Protein AF-A0A839U2P3-F1 (afdb_monomer_lite)

Secondary structure (DSSP, 8-state):
--HHHHHHHHHHHHHHHTPPPPSSPPEEEE-TT-SSSEEEEEETTEEEEEEES---TT-HHHHHHHHHHHHHHHHHHT---TTTHHHHHHHTGGGGGT-SSHHHHHHHHHHHHHH--HHHHTS---

Foldseek 3Di:
DDVVLLQVLLVLLCVLLVFDRDPDRFAEEADLPDPFQWDWDDDPVDTIYIYGNDDDPPDLLNSLLSSLNSNLVRDVVRDDDPPRLVPLCVVQVVCVVQDPDSSNSSSLSSSCVSPVDPVSSNDDRD

Structure (mmCIF, N/CA/C/O backbone):
data_AF-A0A839U2P3-F1
#
_entry.id   AF-A0A839U2P3-F1
#
loop_
_atom_site.group_PDB
_atom_site.id
_atom_site.type_symbol
_atom_site.label_atom_id
_atom_site.label_alt_id
_atom_site.label_comp_id
_atom_site.label_asym_id
_atom_site.label_entity_id
_atom_site.label_seq_id
_atom_site.pdbx_PDB_ins_code
_atom_site.Cartn_x
_atom_site.Cartn_y
_atom_site.Cartn_z
_atom_site.occupancy
_atom_site.B_iso_or_equiv
_atom_site.auth_seq_id
_atom_site.auth_comp_id
_atom_site.auth_asym_id
_atom_site.auth_atom_id
_atom_site.pdbx_PDB_model_num
ATOM 1 N N . MET A 1 1 ? -11.262 7.889 -5.303 1.00 76.44 1 MET A N 1
ATOM 2 C CA . MET A 1 1 ? -10.324 7.741 -4.172 1.00 76.44 1 MET A CA 1
ATOM 3 C C . MET A 1 1 ? -9.719 9.094 -3.841 1.00 76.44 1 MET A C 1
ATOM 5 O O . MET A 1 1 ? -9.498 9.868 -4.765 1.00 76.44 1 MET A O 1
ATOM 9 N N . ASN A 1 2 ? -9.490 9.389 -2.560 1.00 83.19 2 ASN A N 1
ATOM 10 C CA . ASN A 1 2 ? -8.794 10.599 -2.132 1.00 83.19 2 ASN A CA 1
ATOM 11 C C . ASN A 1 2 ? -7.274 10.432 -2.346 1.00 83.19 2 ASN A C 1
ATOM 13 O O . ASN A 1 2 ? -6.657 9.574 -1.717 1.00 83.19 2 ASN A O 1
ATOM 17 N N . LEU A 1 3 ? -6.689 11.230 -3.246 1.00 85.69 3 LEU A N 1
ATOM 18 C CA . LEU A 1 3 ? -5.250 11.199 -3.550 1.00 85.69 3 LEU A CA 1
ATOM 19 C C . LEU A 1 3 ? -4.384 11.654 -2.368 1.00 85.69 3 LEU A C 1
ATOM 21 O O . LEU A 1 3 ? -3.265 11.172 -2.220 1.00 85.69 3 LEU A O 1
ATOM 25 N N . GLU A 1 4 ? -4.900 12.541 -1.516 1.00 92.38 4 GLU A N 1
ATOM 26 C CA . GLU A 1 4 ? -4.202 13.010 -0.316 1.00 92.38 4 GLU A CA 1
ATOM 27 C C . GLU A 1 4 ? -4.006 11.862 0.677 1.00 92.38 4 GLU A C 1
ATOM 29 O O . GLU A 1 4 ? -2.882 11.595 1.093 1.00 92.38 4 GLU A O 1
ATOM 34 N N . LEU A 1 5 ? -5.062 11.085 0.943 1.00 92.50 5 LEU A N 1
ATOM 35 C CA . LEU A 1 5 ? -4.969 9.898 1.796 1.00 92.50 5 LEU A CA 1
ATOM 36 C C . LEU A 1 5 ? -3.991 8.864 1.220 1.00 92.50 5 LEU A C 1
ATOM 38 O O . LEU A 1 5 ? -3.169 8.319 1.948 1.00 92.50 5 LEU A O 1
ATOM 42 N N . ALA A 1 6 ? -4.035 8.602 -0.089 1.00 93.19 6 ALA A N 1
ATOM 43 C CA . ALA A 1 6 ? -3.084 7.682 -0.712 1.00 93.19 6 ALA A CA 1
ATOM 44 C C . ALA A 1 6 ? -1.628 8.157 -0.538 1.00 93.19 6 ALA A C 1
ATOM 46 O O . ALA A 1 6 ? -0.737 7.347 -0.278 1.00 93.19 6 ALA A O 1
ATOM 47 N N . ARG A 1 7 ? -1.385 9.474 -0.607 1.00 95.31 7 ARG A N 1
ATOM 48 C CA . ARG A 1 7 ? -0.070 10.068 -0.341 1.00 95.31 7 ARG A CA 1
ATOM 49 C C . ARG A 1 7 ? 0.357 9.889 1.115 1.00 95.31 7 ARG A C 1
ATOM 51 O O . ARG A 1 7 ? 1.498 9.497 1.353 1.00 95.31 7 ARG A O 1
ATOM 58 N N . GLU A 1 8 ? -0.533 10.136 2.072 1.00 95.50 8 GLU A N 1
ATOM 59 C CA . GLU A 1 8 ? -0.272 9.931 3.503 1.00 95.50 8 GLU A CA 1
ATOM 60 C C . GLU A 1 8 ? 0.075 8.472 3.814 1.00 95.50 8 GLU A C 1
ATOM 62 O O . GLU A 1 8 ? 1.059 8.195 4.502 1.00 95.50 8 GLU A O 1
ATOM 67 N N . LEU A 1 9 ? -0.685 7.532 3.248 1.00 94.69 9 LEU A N 1
ATOM 68 C CA . LEU A 1 9 ? -0.449 6.098 3.400 1.00 94.69 9 LEU A CA 1
ATOM 69 C C . LEU A 1 9 ? 0.872 5.658 2.745 1.00 94.69 9 LEU A C 1
ATOM 71 O O . LEU A 1 9 ? 1.567 4.799 3.286 1.00 94.69 9 LEU A O 1
ATOM 75 N N . MET A 1 10 ? 1.282 6.286 1.639 1.00 94.94 10 MET A N 1
ATOM 76 C CA . MET A 1 10 ? 2.584 6.026 1.013 1.00 94.94 10 MET A CA 1
ATOM 77 C C . MET A 1 10 ? 3.748 6.537 1.874 1.00 94.94 10 MET A C 1
ATOM 79 O O . MET A 1 10 ? 4.760 5.851 2.025 1.00 94.94 10 MET A O 1
ATOM 83 N N . VAL A 1 11 ? 3.599 7.720 2.482 1.00 94.44 11 VAL A N 1
ATOM 84 C CA . VAL A 1 11 ? 4.569 8.266 3.449 1.00 94.44 11 VAL A CA 1
ATOM 85 C C . VAL A 1 11 ? 4.662 7.366 4.676 1.00 94.44 11 VAL A C 1
ATOM 87 O O . VAL A 1 11 ? 5.759 7.068 5.150 1.00 94.44 11 VAL A O 1
ATOM 90 N N . TYR A 1 12 ? 3.522 6.892 5.172 1.00 92.50 12 TYR A N 1
ATOM 91 C CA . TYR A 1 12 ? 3.471 5.918 6.251 1.00 92.50 12 TYR A CA 1
ATOM 92 C C . TYR A 1 12 ? 4.245 4.640 5.897 1.00 92.50 12 TYR A C 1
ATOM 94 O O . TYR A 1 12 ? 5.135 4.245 6.653 1.00 92.50 12 TYR A O 1
ATOM 102 N N . ALA A 1 13 ? 3.969 4.039 4.735 1.00 90.12 13 ALA A N 1
ATOM 103 C CA . ALA A 1 13 ? 4.650 2.831 4.276 1.00 90.12 13 ALA A CA 1
ATOM 104 C C . ALA A 1 13 ? 6.171 3.040 4.187 1.00 90.12 13 ALA A C 1
ATOM 106 O O . ALA A 1 13 ? 6.931 2.253 4.749 1.00 90.12 13 ALA A O 1
ATOM 107 N N . ALA A 1 14 ? 6.628 4.144 3.589 1.00 89.31 14 ALA A N 1
ATOM 108 C CA . ALA A 1 14 ? 8.053 4.470 3.508 1.00 89.31 14 ALA A CA 1
ATOM 109 C C . ALA A 1 14 ? 8.717 4.629 4.883 1.00 89.31 14 ALA A C 1
ATOM 111 O O . ALA A 1 14 ? 9.784 4.066 5.129 1.00 89.31 14 ALA A O 1
ATOM 112 N N . ASN A 1 15 ? 8.048 5.297 5.825 1.00 87.44 15 ASN A N 1
ATOM 113 C CA . ASN A 1 15 ? 8.544 5.466 7.191 1.00 87.44 15 ASN A CA 1
ATOM 114 C C . ASN A 1 15 ? 8.645 4.148 7.968 1.00 87.44 15 ASN A C 1
ATOM 116 O O . ASN A 1 15 ? 9.571 3.974 8.775 1.00 87.44 15 ASN A O 1
ATOM 120 N N . VAL A 1 16 ? 7.689 3.237 7.762 1.00 83.69 16 VAL A N 1
ATOM 121 C CA . VAL A 1 16 ? 7.747 1.883 8.325 1.00 83.69 16 VAL A CA 1
ATOM 122 C C . VAL A 1 16 ? 8.930 1.135 7.726 1.00 83.69 16 VAL A C 1
ATOM 124 O O . VAL A 1 16 ? 9.720 0.571 8.482 1.00 83.69 16 VAL A O 1
ATOM 127 N N . LEU A 1 17 ? 9.084 1.206 6.403 1.00 79.44 17 LEU A N 1
ATOM 128 C CA . LEU A 1 17 ? 10.122 0.510 5.651 1.00 79.44 17 LEU A CA 1
ATOM 129 C C . LEU A 1 17 ? 11.532 1.102 5.779 1.00 79.44 17 LEU A C 1
ATOM 131 O O . LEU A 1 17 ? 12.493 0.442 5.399 1.00 79.44 17 LEU A O 1
ATOM 135 N N . LYS A 1 18 ? 11.657 2.304 6.356 1.00 83.06 18 LYS A N 1
ATOM 136 C CA . LYS A 1 18 ? 12.910 3.078 6.433 1.00 83.06 18 LYS A CA 1
ATOM 137 C C . LYS A 1 18 ? 13.478 3.443 5.062 1.00 83.06 18 LYS A C 1
ATOM 139 O O . LYS A 1 18 ? 14.680 3.599 4.915 1.00 83.06 18 LYS A O 1
ATOM 144 N N . TYR A 1 19 ? 12.594 3.654 4.095 1.00 83.94 19 TYR A N 1
ATOM 145 C CA . TYR A 1 19 ? 12.946 4.153 2.774 1.00 83.94 19 TYR A CA 1
ATOM 146 C C . TYR A 1 19 ? 12.598 5.631 2.614 1.00 83.94 19 TYR A C 1
ATOM 148 O O . TYR A 1 19 ? 11.774 6.180 3.351 1.00 83.94 19 TYR A O 1
ATOM 156 N N . GLU A 1 20 ? 13.215 6.269 1.622 1.00 88.19 20 GLU A N 1
ATOM 157 C CA . GLU A 1 20 ? 12.742 7.558 1.133 1.00 88.19 20 GLU A CA 1
ATOM 158 C C . GLU A 1 20 ? 11.373 7.368 0.472 1.00 88.19 20 GLU A C 1
ATOM 160 O O . GLU A 1 20 ? 11.115 6.372 -0.205 1.00 88.19 20 GLU A O 1
ATOM 165 N N . CYS A 1 21 ? 10.453 8.297 0.721 1.00 90.62 21 CYS A N 1
ATOM 166 C CA . CYS A 1 21 ? 9.126 8.191 0.142 1.00 90.62 21 CYS A CA 1
ATOM 167 C C . CYS A 1 21 ? 9.162 8.662 -1.319 1.00 90.62 21 CYS A C 1
ATOM 169 O O . CYS A 1 21 ? 9.600 9.792 -1.546 1.00 90.62 21 CYS A O 1
ATOM 171 N N . PRO A 1 22 ? 8.645 7.877 -2.285 1.00 91.31 22 PRO A N 1
ATOM 172 C CA . PRO A 1 22 ? 8.543 8.306 -3.675 1.00 91.31 22 PRO A CA 1
ATOM 173 C C . PRO A 1 22 ? 7.814 9.645 -3.815 1.00 91.31 22 PRO A C 1
ATOM 175 O O . PRO A 1 22 ? 6.965 10.001 -2.986 1.00 91.31 22 PRO A O 1
ATOM 178 N N . GLU A 1 23 ? 8.132 10.395 -4.869 1.00 90.50 23 GLU A N 1
ATOM 179 C CA . GLU A 1 23 ? 7.457 11.664 -5.164 1.00 90.50 23 GLU A CA 1
ATOM 180 C C . GLU A 1 23 ? 6.009 11.421 -5.599 1.00 90.50 23 GLU A C 1
ATOM 182 O O . GLU A 1 23 ? 5.086 12.035 -5.050 1.00 90.50 23 GLU A O 1
ATOM 187 N N . ASP A 1 24 ? 5.823 10.458 -6.505 1.00 91.69 24 ASP A N 1
ATOM 188 C CA . ASP A 1 24 ? 4.551 10.166 -7.151 1.00 91.69 24 ASP A CA 1
ATOM 189 C C . ASP A 1 24 ? 3.844 8.952 -6.541 1.00 91.69 24 ASP A C 1
ATOM 191 O O . ASP A 1 24 ? 4.437 7.898 -6.285 1.00 91.69 24 ASP A O 1
ATOM 195 N N . VAL A 1 25 ? 2.534 9.101 -6.345 1.00 92.31 25 VAL A N 1
ATOM 196 C CA . VAL A 1 25 ? 1.639 7.991 -6.006 1.00 92.31 25 VAL A CA 1
ATOM 197 C C . VAL A 1 25 ? 1.263 7.270 -7.307 1.00 92.31 25 VAL A C 1
ATOM 199 O O . VAL A 1 25 ? 0.883 7.947 -8.268 1.00 92.31 25 VAL A O 1
ATOM 202 N N . PRO A 1 26 ? 1.320 5.925 -7.361 1.00 93.38 26 PRO A N 1
ATOM 203 C CA . PRO A 1 26 ? 0.839 5.166 -8.509 1.00 93.38 26 PRO A CA 1
ATOM 204 C C . PRO A 1 26 ? -0.616 5.486 -8.845 1.00 93.38 26 PRO A C 1
ATOM 206 O O . PRO A 1 26 ? -1.395 5.902 -7.986 1.00 93.38 26 PRO A O 1
ATOM 209 N N . GLU A 1 27 ? -1.023 5.229 -10.087 1.00 94.75 27 GLU A N 1
ATOM 210 C CA . GLU A 1 27 ? -2.448 5.246 -10.409 1.00 94.75 27 GLU A CA 1
ATOM 211 C C . GLU A 1 27 ? -3.154 4.167 -9.582 1.00 94.75 27 GLU A C 1
ATOM 213 O O . GLU A 1 27 ? -2.657 3.046 -9.486 1.00 94.75 27 GLU A O 1
ATOM 218 N N . ILE A 1 28 ? -4.320 4.478 -9.009 1.00 95.06 28 ILE A N 1
ATOM 219 C CA . ILE A 1 28 ? -5.068 3.503 -8.220 1.00 95.06 28 ILE A CA 1
ATOM 220 C C . ILE A 1 28 ? -6.450 3.266 -8.816 1.00 95.06 28 ILE A C 1
ATOM 222 O O . ILE A 1 28 ? -7.214 4.207 -9.050 1.00 95.06 28 ILE A O 1
ATOM 226 N N . ARG A 1 29 ? -6.772 1.993 -9.040 1.00 95.06 29 ARG A N 1
ATOM 227 C CA . ARG A 1 29 ? -8.007 1.531 -9.674 1.00 95.06 29 ARG A CA 1
ATOM 228 C C . ARG A 1 29 ? -8.779 0.607 -8.753 1.00 95.06 29 ARG A C 1
ATOM 230 O O . ARG A 1 29 ? -8.182 -0.124 -7.971 1.00 95.06 29 ARG A O 1
ATOM 237 N N . ILE A 1 30 ? -10.100 0.631 -8.894 1.00 95.88 30 ILE A N 1
ATOM 238 C CA . ILE A 1 30 ? -10.985 -0.347 -8.263 1.00 95.88 30 ILE A CA 1
ATOM 239 C C . ILE A 1 30 ? -11.401 -1.355 -9.333 1.00 95.88 30 ILE A C 1
ATOM 241 O O . ILE A 1 30 ? -12.007 -0.970 -10.334 1.00 95.88 30 ILE A O 1
ATOM 245 N N . GLU A 1 31 ? -11.039 -2.617 -9.138 1.00 95.50 31 GLU A N 1
ATOM 246 C CA . GLU A 1 31 ? -11.290 -3.739 -10.043 1.00 95.50 31 GLU A CA 1
ATOM 247 C C . GLU A 1 31 ? -12.056 -4.832 -9.268 1.00 95.50 31 GLU A C 1
ATOM 249 O O . GLU A 1 31 ? -11.427 -5.711 -8.687 1.00 95.50 31 GLU A O 1
ATOM 254 N N . PRO A 1 32 ? -13.404 -4.809 -9.239 1.00 94.75 32 PRO A N 1
ATOM 255 C CA . PRO A 1 32 ? -14.198 -5.734 -8.415 1.00 94.75 32 PRO A CA 1
ATOM 256 C C . PRO A 1 32 ? -14.000 -7.220 -8.741 1.00 94.75 32 PRO A C 1
ATOM 258 O O . PRO A 1 32 ? -14.204 -8.074 -7.884 1.00 94.75 32 PRO A O 1
ATOM 261 N N . ASP A 1 33 ? -13.581 -7.524 -9.971 1.00 94.62 33 ASP A N 1
ATOM 262 C CA . ASP A 1 33 ? -13.314 -8.888 -10.440 1.00 94.62 33 ASP A CA 1
ATOM 263 C C . ASP A 1 33 ? -11.900 -9.384 -10.068 1.00 94.62 33 ASP A C 1
ATOM 265 O O . ASP A 1 33 ? -11.476 -10.449 -10.518 1.00 94.62 33 ASP A O 1
ATOM 269 N N . LEU A 1 34 ? -11.138 -8.615 -9.280 1.00 92.06 34 LEU A N 1
ATOM 270 C CA . LEU A 1 34 ? -9.796 -8.992 -8.844 1.00 92.06 34 LEU A CA 1
ATOM 271 C C . LEU A 1 34 ? -9.854 -10.225 -7.923 1.00 92.06 34 LEU A C 1
ATOM 273 O O . LEU A 1 34 ? -10.549 -10.232 -6.905 1.00 92.06 34 LEU A O 1
ATOM 277 N N . GLU A 1 35 ? -9.092 -11.271 -8.254 1.00 90.06 35 GLU A N 1
ATOM 278 C CA . GLU A 1 35 ? -9.043 -12.534 -7.490 1.00 90.06 35 GLU A CA 1
ATOM 279 C C . GLU A 1 35 ? -8.410 -12.386 -6.097 1.00 90.06 35 GLU A C 1
ATOM 281 O O . GLU A 1 35 ? -8.673 -13.202 -5.213 1.00 90.06 35 GLU A O 1
ATOM 286 N N . CYS A 1 36 ? -7.714 -11.274 -5.855 1.00 88.50 36 CYS A N 1
ATOM 287 C CA . CYS A 1 36 ? -7.106 -10.895 -4.582 1.00 88.50 36 CYS A CA 1
ATOM 288 C C . CYS A 1 36 ? -7.634 -9.550 -4.051 1.00 88.50 36 CYS A C 1
ATOM 290 O O . CYS A 1 36 ? -8.467 -8.907 -4.691 1.00 88.50 36 CYS A O 1
ATOM 292 N N . HIS A 1 37 ? -7.184 -9.126 -2.866 1.00 90.19 37 HIS A N 1
ATOM 293 C CA . HIS A 1 37 ? -7.600 -7.845 -2.276 1.00 90.19 37 HIS A CA 1
ATOM 294 C C . HIS A 1 37 ? -6.924 -6.648 -2.960 1.00 90.19 37 HIS A C 1
ATOM 296 O O . HIS A 1 37 ? -7.578 -5.628 -3.201 1.00 90.19 37 HIS A O 1
ATOM 302 N N . GLY A 1 38 ? -5.637 -6.780 -3.290 1.00 92.06 38 GLY A N 1
ATOM 303 C CA . GLY A 1 38 ? -4.813 -5.729 -3.873 1.00 92.06 38 GLY A CA 1
ATOM 304 C C . GLY A 1 38 ? -3.767 -6.294 -4.827 1.00 92.06 38 GLY A C 1
ATOM 305 O O . GLY A 1 38 ? -3.340 -7.433 -4.699 1.00 92.06 38 GLY A O 1
ATOM 306 N N . LEU A 1 39 ? -3.382 -5.517 -5.837 1.00 91.81 39 LEU A N 1
ATOM 307 C CA . LEU A 1 39 ? -2.323 -5.910 -6.756 1.00 91.81 39 LEU A CA 1
ATOM 308 C C . LEU A 1 39 ? -1.568 -4.701 -7.298 1.00 91.81 39 LEU A C 1
ATOM 310 O O . LEU A 1 39 ? -2.101 -3.905 -8.080 1.00 91.81 39 LEU A O 1
ATOM 314 N N . PHE A 1 40 ? -0.287 -4.625 -6.964 1.00 91.62 40 PHE A N 1
ATOM 315 C CA . PHE A 1 40 ? 0.670 -3.725 -7.576 1.00 91.62 40 PHE A CA 1
ATOM 316 C C . PHE A 1 40 ? 1.175 -4.279 -8.918 1.00 91.62 40 PHE A C 1
ATOM 318 O O . PHE A 1 40 ? 1.860 -5.302 -8.999 1.00 91.62 40 PHE A O 1
ATOM 325 N N . ARG A 1 41 ? 0.858 -3.572 -10.006 1.00 90.19 41 ARG A N 1
ATOM 326 C CA . ARG A 1 41 ? 1.296 -3.873 -11.373 1.00 90.19 41 ARG A CA 1
ATOM 327 C C . ARG A 1 41 ? 2.301 -2.822 -11.826 1.00 90.19 41 ARG A C 1
ATOM 329 O O . ARG A 1 41 ? 1.980 -1.637 -11.898 1.00 90.19 41 ARG A O 1
ATOM 336 N N . TRP A 1 42 ? 3.490 -3.259 -12.223 1.00 86.44 42 TRP A N 1
ATOM 337 C CA . TRP A 1 42 ? 4.528 -2.377 -12.752 1.00 86.44 42 TRP A CA 1
ATOM 338 C C . TRP A 1 42 ? 5.060 -2.872 -14.096 1.00 86.44 42 TRP A C 1
ATOM 340 O O . TRP A 1 42 ? 5.004 -4.057 -14.430 1.00 86.44 42 TRP A O 1
ATOM 350 N N . SER A 1 43 ? 5.557 -1.937 -14.903 1.00 83.75 43 SER A N 1
ATOM 351 C CA . SER A 1 43 ? 6.174 -2.213 -16.196 1.00 83.75 43 SER A CA 1
ATOM 352 C C . SER A 1 43 ? 7.171 -1.115 -16.529 1.00 83.75 43 SER A C 1
ATOM 354 O O . SER A 1 43 ? 6.913 0.052 -16.275 1.00 83.75 43 SER A O 1
ATOM 356 N N . ILE A 1 44 ? 8.268 -1.456 -17.201 1.00 80.06 44 ILE A N 1
ATOM 357 C CA . ILE A 1 44 ? 9.214 -0.450 -17.711 1.00 80.06 44 ILE A CA 1
ATOM 358 C C . ILE A 1 44 ? 8.606 0.462 -18.795 1.00 80.06 44 ILE A C 1
ATOM 360 O O . ILE A 1 44 ? 9.184 1.490 -19.128 1.00 80.06 44 ILE A O 1
ATOM 364 N N . PHE A 1 45 ? 7.458 0.085 -19.373 1.00 85.62 45 PHE A N 1
ATOM 365 C CA . PHE A 1 45 ? 6.816 0.803 -20.481 1.00 85.62 45 PHE A CA 1
ATOM 366 C C . PHE A 1 45 ? 5.523 1.522 -20.088 1.00 85.62 45 PHE A C 1
ATOM 368 O O . PHE A 1 45 ? 4.915 2.181 -20.934 1.00 85.62 45 PHE A O 1
ATOM 375 N N . ARG A 1 46 ? 5.041 1.343 -18.854 1.00 82.94 46 ARG A N 1
ATOM 376 C CA . ARG A 1 46 ? 3.770 1.910 -18.392 1.00 82.94 46 ARG A CA 1
ATOM 377 C C . ARG A 1 46 ? 3.907 2.404 -16.957 1.00 82.94 46 ARG A C 1
ATOM 379 O O . ARG A 1 46 ? 4.608 1.754 -16.188 1.00 82.94 46 ARG A O 1
ATOM 386 N N . PRO A 1 47 ? 3.214 3.493 -16.587 1.00 86.75 47 PRO A N 1
ATOM 387 C CA . PRO A 1 47 ? 3.157 3.929 -15.199 1.00 86.75 47 PRO A CA 1
ATOM 388 C C . PRO A 1 47 ? 2.702 2.793 -14.264 1.00 86.75 47 PRO A C 1
ATOM 390 O O . PRO A 1 47 ? 1.911 1.943 -14.693 1.00 86.75 47 PRO A O 1
ATOM 393 N N . PRO A 1 48 ? 3.187 2.765 -13.012 1.00 91.88 48 PRO A N 1
ATOM 394 C CA . PRO A 1 48 ? 2.739 1.801 -12.016 1.00 91.88 48 PRO A CA 1
ATOM 395 C C . PRO A 1 48 ? 1.246 1.976 -11.716 1.00 91.88 48 PRO A C 1
ATOM 397 O O . PRO A 1 48 ? 0.738 3.099 -11.645 1.00 91.88 48 PRO A O 1
ATOM 400 N N . VAL A 1 49 ? 0.556 0.855 -11.512 1.00 94.94 49 VAL A N 1
ATOM 401 C CA . VAL A 1 49 ? -0.868 0.823 -11.168 1.00 94.94 49 VAL A CA 1
ATOM 402 C C . VAL A 1 49 ? -1.076 -0.070 -9.954 1.00 94.94 49 VAL A C 1
ATOM 404 O O . VAL A 1 49 ? -0.655 -1.224 -9.957 1.00 94.94 49 VAL A O 1
ATOM 407 N N . ILE A 1 50 ? -1.781 0.434 -8.949 1.00 95.12 50 ILE A N 1
ATOM 408 C CA . ILE A 1 50 ? -2.332 -0.362 -7.854 1.00 95.12 50 ILE A CA 1
ATOM 409 C C . ILE A 1 50 ? -3.795 -0.657 -8.179 1.00 95.12 50 ILE A C 1
ATOM 411 O O . ILE A 1 50 ? -4.581 0.247 -8.452 1.00 95.12 50 ILE A O 1
ATOM 415 N N . SER A 1 51 ? -4.165 -1.931 -8.171 1.00 95.19 51 SER A N 1
ATOM 416 C CA . SER A 1 51 ? -5.554 -2.368 -8.332 1.00 95.19 51 SER A CA 1
ATOM 417 C C . SER A 1 51 ? -6.056 -2.845 -6.977 1.00 95.19 51 SER A C 1
ATOM 419 O O . SER A 1 51 ? -5.399 -3.667 -6.356 1.00 95.19 51 SER A O 1
ATOM 421 N N . LEU A 1 52 ? -7.185 -2.326 -6.510 1.00 94.44 52 LEU A N 1
ATOM 422 C CA . LEU A 1 52 ? -7.866 -2.789 -5.302 1.00 94.44 52 LEU A CA 1
ATOM 423 C C . LEU A 1 52 ? -9.170 -3.459 -5.717 1.00 94.44 52 LEU A C 1
ATOM 425 O O . LEU A 1 52 ? -9.841 -2.960 -6.621 1.00 94.44 52 LEU A O 1
ATOM 429 N N . ARG A 1 53 ? -9.564 -4.547 -5.055 1.00 95.19 53 ARG A N 1
ATOM 430 C CA . ARG A 1 53 ? -10.877 -5.158 -5.306 1.00 95.19 53 ARG A CA 1
ATOM 431 C C . ARG A 1 53 ? -12.008 -4.206 -4.934 1.00 95.19 53 ARG A C 1
ATOM 433 O O . ARG A 1 53 ? -12.911 -3.957 -5.728 1.00 95.19 53 ARG A O 1
ATOM 440 N N . ASP A 1 54 ? -11.911 -3.642 -3.736 1.00 94.00 54 ASP A N 1
ATOM 441 C CA . ASP A 1 54 ? -12.930 -2.803 -3.122 1.00 94.00 54 ASP A CA 1
ATOM 442 C C . ASP A 1 54 ? -12.311 -1.523 -2.549 1.00 94.00 54 ASP A C 1
ATOM 444 O O . ASP A 1 54 ? -11.124 -1.462 -2.225 1.00 94.00 54 ASP A O 1
ATOM 448 N N . TRP A 1 55 ? -13.131 -0.478 -2.412 1.00 94.69 55 TRP A N 1
ATOM 449 C CA . TRP A 1 55 ? -12.766 0.712 -1.645 1.00 94.69 55 TRP A CA 1
ATOM 450 C C . TRP A 1 55 ? -13.978 1.344 -0.975 1.00 94.69 55 TRP A C 1
ATOM 452 O O . TRP A 1 55 ? -14.874 1.889 -1.627 1.00 94.69 55 TRP A O 1
ATOM 462 N N . ARG A 1 56 ? -13.969 1.322 0.353 1.00 93.44 56 ARG A N 1
ATOM 463 C CA . ARG A 1 56 ? -14.966 1.925 1.229 1.00 93.44 56 ARG A CA 1
ATOM 464 C C . ARG A 1 56 ? -14.254 2.943 2.108 1.00 93.44 56 ARG A C 1
ATOM 466 O O . ARG A 1 56 ? -13.308 2.629 2.826 1.00 93.44 56 ARG A O 1
ATOM 473 N N . GLU A 1 57 ? -14.705 4.190 2.044 1.00 88.31 57 GLU A N 1
ATOM 474 C CA . GLU A 1 57 ? -14.095 5.275 2.809 1.00 88.31 57 GLU A CA 1
ATOM 475 C C . GLU A 1 57 ? -14.114 4.971 4.316 1.00 88.31 57 GLU A C 1
ATOM 477 O O . GLU A 1 57 ? -15.133 4.557 4.868 1.00 88.31 57 GLU A O 1
ATOM 482 N N . GLY A 1 58 ? -12.962 5.133 4.975 1.00 87.69 58 GLY A N 1
ATOM 483 C CA . GLY A 1 58 ? -12.797 4.823 6.399 1.00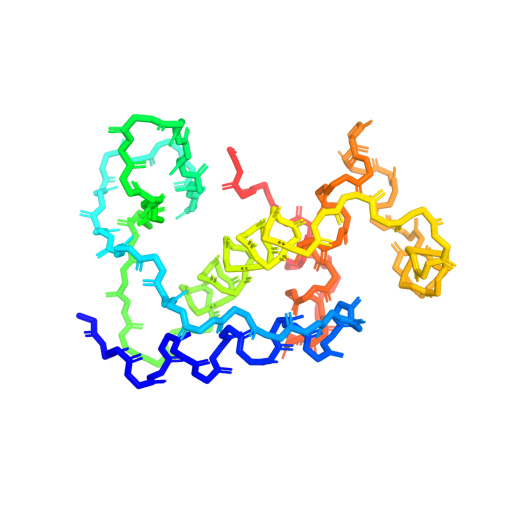 87.69 58 GLY A CA 1
ATOM 484 C C . GLY A 1 58 ? -12.705 3.330 6.745 1.00 87.69 58 GLY A C 1
ATOM 485 O O . GLY A 1 58 ? -12.538 3.004 7.919 1.00 87.69 58 GLY A O 1
ATOM 486 N N . ASN A 1 59 ? -12.789 2.418 5.772 1.00 92.88 59 ASN A N 1
ATOM 487 C CA . ASN A 1 59 ? -12.622 0.992 6.031 1.00 92.88 59 ASN A CA 1
ATOM 488 C C . ASN A 1 59 ? -11.138 0.641 6.229 1.00 92.88 59 ASN A C 1
ATOM 490 O O . ASN A 1 59 ? -10.293 0.948 5.390 1.00 92.88 59 ASN A O 1
ATOM 494 N N . LEU A 1 60 ? -10.834 -0.005 7.356 1.00 90.38 60 LEU A N 1
ATOM 495 C CA . LEU A 1 60 ? -9.464 -0.336 7.745 1.00 90.38 60 LEU A CA 1
ATOM 496 C C . LEU A 1 60 ? -8.820 -1.379 6.823 1.00 90.38 60 LEU A C 1
ATOM 498 O O . LEU A 1 60 ? -7.626 -1.296 6.563 1.00 90.38 60 LEU A O 1
ATOM 502 N N . GLU A 1 61 ? -9.595 -2.339 6.324 1.00 89.94 61 GLU A N 1
ATOM 503 C CA . GLU A 1 61 ? -9.096 -3.407 5.458 1.00 89.94 61 GLU A CA 1
ATOM 504 C C . GLU A 1 61 ? -8.711 -2.883 4.080 1.00 89.94 61 GLU A C 1
ATOM 506 O O . GLU A 1 61 ? -7.619 -3.174 3.593 1.00 89.94 61 GLU A O 1
ATOM 511 N N . ASP A 1 62 ? -9.541 -2.021 3.500 1.00 92.44 62 ASP A N 1
ATOM 512 C CA . ASP A 1 62 ? -9.258 -1.412 2.200 1.00 92.44 62 ASP A CA 1
ATOM 513 C C . ASP A 1 62 ? -8.031 -0.478 2.292 1.00 92.44 62 ASP A C 1
ATOM 515 O O . ASP A 1 62 ? -7.174 -0.465 1.407 1.00 92.44 62 ASP A O 1
ATOM 519 N N . GLN A 1 63 ? -7.886 0.262 3.401 1.00 93.50 63 GLN A N 1
ATOM 520 C CA . GLN A 1 63 ? -6.703 1.095 3.650 1.00 93.50 63 GLN A CA 1
ATOM 521 C C . GLN A 1 63 ? -5.439 0.268 3.898 1.00 93.50 63 GLN A C 1
ATOM 523 O O . GLN A 1 63 ? -4.379 0.620 3.387 1.00 93.50 63 GLN A O 1
ATOM 528 N N . ALA A 1 64 ? -5.533 -0.827 4.655 1.00 91.00 64 ALA A N 1
ATOM 529 C CA . ALA A 1 64 ? -4.412 -1.731 4.884 1.00 91.00 64 ALA A CA 1
ATOM 530 C C . ALA A 1 64 ? -3.960 -2.410 3.585 1.00 91.00 64 ALA A C 1
ATOM 532 O O . ALA A 1 64 ? -2.760 -2.495 3.333 1.00 91.00 64 ALA A O 1
ATOM 533 N N . THR A 1 65 ? -4.908 -2.808 2.734 1.00 92.00 65 THR A N 1
ATOM 534 C CA . THR A 1 65 ? -4.626 -3.316 1.386 1.00 92.00 65 THR A CA 1
ATOM 535 C C . THR A 1 65 ? -3.867 -2.269 0.575 1.00 92.00 65 THR A C 1
ATOM 537 O O . THR A 1 65 ? -2.820 -2.551 0.002 1.00 92.00 65 THR A O 1
ATOM 540 N N . LEU A 1 66 ? -4.337 -1.019 0.573 1.00 93.94 66 LEU A N 1
ATOM 541 C CA . LEU A 1 66 ? -3.650 0.055 -0.136 1.00 93.94 66 LEU A CA 1
ATOM 542 C C . LEU A 1 66 ? -2.239 0.312 0.420 1.00 93.94 66 LEU A C 1
ATOM 544 O O . LEU A 1 66 ? -1.303 0.488 -0.353 1.00 93.94 66 LEU A O 1
ATOM 548 N N . VAL A 1 67 ? -2.063 0.301 1.743 1.00 93.75 67 VAL A N 1
ATOM 549 C CA . VAL A 1 67 ? -0.745 0.424 2.389 1.00 93.75 67 VAL A CA 1
ATOM 550 C C . VAL A 1 67 ? 0.184 -0.720 1.982 1.00 93.75 67 VAL A C 1
ATOM 552 O O . VAL A 1 67 ? 1.348 -0.459 1.682 1.00 93.75 67 VAL A O 1
ATOM 555 N N . HIS A 1 68 ? -0.324 -1.953 1.911 1.00 91.44 68 HIS A N 1
ATOM 556 C CA . HIS A 1 68 ? 0.429 -3.115 1.439 1.00 91.44 68 HIS A CA 1
ATOM 557 C C . HIS A 1 68 ? 0.946 -2.902 0.009 1.00 91.44 68 HIS A C 1
ATOM 559 O O . HIS A 1 68 ? 2.138 -3.058 -0.250 1.00 91.44 68 HIS A O 1
ATOM 565 N N . GLU A 1 69 ? 0.081 -2.485 -0.916 1.00 93.31 69 GLU A N 1
ATOM 566 C CA . GLU A 1 69 ? 0.479 -2.271 -2.313 1.00 93.31 69 GLU A CA 1
ATOM 567 C C . GLU A 1 69 ? 1.395 -1.050 -2.495 1.00 93.31 69 GLU A C 1
ATOM 569 O O . GLU A 1 69 ? 2.319 -1.064 -3.311 1.00 93.31 69 GLU A O 1
ATOM 574 N N . LEU A 1 70 ? 1.198 0.009 -1.704 1.00 93.62 70 LEU A N 1
ATOM 575 C CA . LEU A 1 70 ? 2.095 1.168 -1.689 1.00 93.62 70 LEU A CA 1
ATOM 576 C C . LEU A 1 70 ? 3.471 0.817 -1.121 1.00 93.62 70 LEU A C 1
ATOM 578 O O . LEU A 1 70 ? 4.471 1.368 -1.576 1.00 93.62 70 LEU A O 1
ATOM 582 N N . ALA A 1 71 ? 3.547 -0.106 -0.163 1.00 90.75 71 ALA A N 1
ATOM 583 C CA . ALA A 1 71 ? 4.818 -0.612 0.336 1.00 90.75 71 ALA A CA 1
ATOM 584 C C . ALA A 1 71 ? 5.622 -1.286 -0.790 1.00 90.75 71 ALA A C 1
ATOM 586 O O . ALA A 1 71 ? 6.803 -0.970 -0.941 1.00 90.75 71 ALA A O 1
ATOM 587 N N . HIS A 1 72 ? 4.980 -2.092 -1.648 1.00 88.44 72 HIS A N 1
ATOM 588 C CA . HIS A 1 72 ? 5.634 -2.658 -2.839 1.00 88.44 72 HIS A CA 1
ATOM 589 C C . HIS A 1 72 ? 6.179 -1.576 -3.776 1.00 88.44 72 HIS A C 1
ATOM 591 O O . HIS A 1 72 ? 7.299 -1.698 -4.276 1.00 88.44 72 HIS A O 1
ATOM 597 N N . TRP A 1 73 ? 5.425 -0.492 -3.984 1.00 91.44 73 TRP A N 1
ATOM 598 C CA . TRP A 1 73 ? 5.880 0.641 -4.792 1.00 91.44 73 TRP A CA 1
ATOM 599 C C . TRP A 1 73 ? 7.100 1.347 -4.189 1.00 91.44 73 TRP A C 1
ATOM 601 O O . TRP A 1 73 ? 8.097 1.557 -4.877 1.00 91.44 73 TRP A O 1
ATOM 611 N N . VAL A 1 74 ? 7.061 1.656 -2.891 1.00 90.12 74 VAL A N 1
ATOM 612 C CA . VAL A 1 74 ? 8.188 2.282 -2.183 1.00 90.12 74 VAL A CA 1
ATOM 613 C C . VAL A 1 74 ? 9.454 1.431 -2.305 1.00 90.12 74 VAL A C 1
ATOM 615 O O . VAL A 1 74 ? 10.538 1.959 -2.563 1.00 90.12 74 VAL A O 1
ATOM 618 N N . GLN A 1 75 ? 9.325 0.113 -2.134 1.00 84.88 75 GLN A N 1
ATOM 619 C CA . GLN A 1 75 ? 10.442 -0.822 -2.273 1.00 84.88 75 GLN A CA 1
ATOM 620 C C . GLN A 1 75 ? 10.996 -0.849 -3.696 1.00 84.88 75 GLN A C 1
ATOM 622 O O . GLN A 1 75 ? 12.208 -0.958 -3.879 1.00 84.88 75 GLN A O 1
ATOM 627 N N . TYR A 1 76 ? 10.117 -0.783 -4.697 1.00 86.19 76 TYR A N 1
ATOM 628 C CA . TYR A 1 76 ? 10.514 -0.754 -6.098 1.00 86.19 76 TYR A CA 1
ATOM 629 C C . TYR A 1 76 ? 11.342 0.501 -6.417 1.00 86.19 76 TYR A C 1
ATOM 631 O O . TYR A 1 76 ? 12.442 0.371 -6.953 1.00 86.19 76 TYR A O 1
ATOM 639 N N . GLU A 1 77 ? 10.868 1.685 -6.022 1.00 87.81 77 GLU A N 1
ATOM 640 C CA . GLU A 1 77 ? 11.547 2.965 -6.287 1.00 87.81 77 GLU A CA 1
ATOM 641 C C . GLU A 1 77 ? 12.868 3.117 -5.529 1.00 87.81 77 GLU A C 1
ATOM 643 O O . GLU A 1 77 ? 13.853 3.616 -6.071 1.00 87.81 77 GLU A O 1
ATOM 648 N N . SER A 1 78 ? 12.923 2.640 -4.285 1.00 81.00 78 SER A N 1
ATOM 649 C CA . SER A 1 78 ? 14.125 2.758 -3.446 1.00 81.00 78 SER A CA 1
ATOM 650 C C . SER A 1 78 ? 15.243 1.789 -3.849 1.00 81.00 78 SER A C 1
ATOM 652 O O . SER A 1 78 ? 16.366 1.874 -3.344 1.00 81.00 78 SER A O 1
ATOM 654 N N . GLY A 1 79 ? 14.953 0.850 -4.753 1.00 69.81 79 GLY A N 1
ATOM 655 C CA . GLY A 1 79 ? 15.851 -0.235 -5.115 1.00 69.81 79 GLY A CA 1
ATOM 656 C C . GLY A 1 79 ? 16.036 -1.267 -3.995 1.00 69.81 79 GLY A C 1
ATOM 657 O O . GLY A 1 79 ? 15.719 -1.066 -2.824 1.00 69.81 79 GLY A O 1
ATOM 658 N N . PHE A 1 80 ? 16.589 -2.428 -4.353 1.00 62.09 80 PHE A N 1
ATOM 659 C CA . PHE A 1 80 ? 16.791 -3.542 -3.419 1.00 62.09 80 PHE A CA 1
ATOM 660 C C . PHE A 1 80 ? 18.049 -3.341 -2.551 1.00 62.09 80 PHE A C 1
ATOM 662 O O . PHE A 1 80 ? 19.027 -4.079 -2.668 1.00 62.09 80 PHE A O 1
ATOM 669 N N . GLY A 1 81 ? 18.055 -2.321 -1.690 1.00 54.50 81 GLY A N 1
ATOM 670 C CA . GLY A 1 81 ? 19.139 -2.082 -0.735 1.00 54.50 81 GLY A CA 1
ATOM 671 C C . GLY A 1 81 ? 19.169 -3.148 0.367 1.00 54.50 81 GLY A C 1
ATOM 672 O O . GLY A 1 81 ? 18.293 -3.191 1.225 1.00 54.50 81 GLY A O 1
ATOM 673 N N . THR A 1 82 ? 20.188 -4.010 0.377 1.00 54.62 82 THR A N 1
ATOM 674 C CA . THR A 1 82 ? 20.277 -5.199 1.252 1.00 54.62 82 THR A CA 1
ATOM 675 C C . THR A 1 82 ? 20.584 -4.917 2.727 1.00 54.62 82 THR A C 1
ATOM 677 O O . THR A 1 82 ? 20.529 -5.839 3.537 1.00 54.62 82 THR A O 1
ATOM 680 N N . ASN A 1 83 ? 20.923 -3.679 3.103 1.00 51.03 83 ASN A N 1
ATOM 681 C CA . ASN A 1 83 ? 21.538 -3.407 4.410 1.00 51.03 83 ASN A CA 1
ATOM 682 C C . ASN A 1 83 ? 20.545 -2.975 5.509 1.00 51.03 83 ASN A C 1
ATOM 684 O O . ASN A 1 83 ? 20.853 -3.162 6.683 1.00 51.03 83 ASN A O 1
ATOM 688 N N . GLU A 1 84 ? 19.348 -2.479 5.167 1.00 50.81 84 GLU A N 1
ATOM 689 C CA . GLU A 1 84 ? 18.347 -2.001 6.152 1.00 50.81 84 GLU A CA 1
ATOM 690 C C . GLU A 1 84 ? 17.118 -2.922 6.302 1.00 50.81 84 GLU A C 1
ATOM 692 O O . GLU A 1 84 ? 16.417 -2.871 7.315 1.00 50.81 84 GLU A O 1
ATOM 697 N N . ILE A 1 85 ? 16.938 -3.882 5.385 1.00 54.56 85 ILE A N 1
ATOM 698 C CA . ILE A 1 85 ? 15.896 -4.933 5.433 1.00 54.56 85 ILE A CA 1
ATOM 699 C C . ILE A 1 85 ? 15.996 -5.779 6.722 1.00 54.56 85 ILE A C 1
ATOM 701 O O . ILE A 1 85 ? 15.004 -6.331 7.208 1.00 54.56 85 ILE A O 1
ATOM 705 N N . GLY A 1 86 ? 17.189 -5.851 7.325 1.00 53.47 86 GLY A N 1
ATOM 706 C CA . GLY A 1 86 ? 17.473 -6.627 8.534 1.00 53.47 86 GLY A CA 1
ATOM 707 C C . GLY A 1 86 ? 16.722 -6.175 9.795 1.00 53.47 86 GLY A C 1
ATOM 708 O O . GLY A 1 86 ? 16.485 -6.997 10.674 1.00 53.47 86 GLY A O 1
ATOM 709 N N . ALA A 1 87 ? 16.320 -4.904 9.909 1.00 54.44 87 ALA A N 1
ATOM 710 C CA . ALA A 1 87 ? 15.665 -4.405 11.125 1.00 54.44 87 ALA A CA 1
ATOM 711 C C . ALA A 1 87 ? 14.169 -4.770 11.191 1.00 54.44 87 ALA A C 1
ATOM 713 O O . ALA A 1 87 ? 13.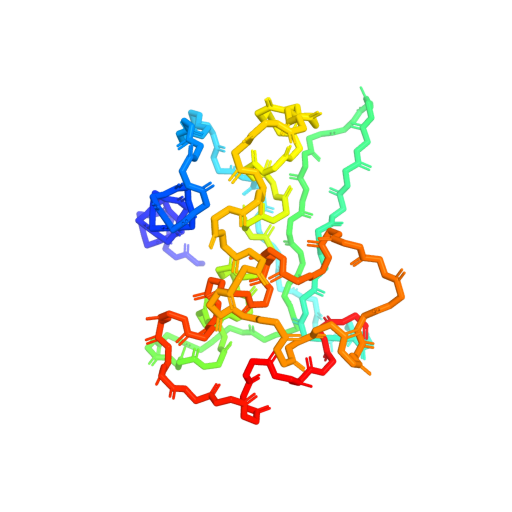675 -5.209 12.230 1.00 54.44 87 ALA A O 1
ATOM 714 N N . ILE A 1 88 ? 13.452 -4.656 10.070 1.00 56.66 88 ILE A N 1
ATOM 715 C CA . ILE A 1 88 ? 12.007 -4.946 9.981 1.00 56.66 88 ILE A CA 1
ATOM 716 C C . ILE A 1 88 ? 11.751 -6.453 10.010 1.00 56.66 88 ILE A C 1
ATOM 718 O O . ILE A 1 88 ? 10.829 -6.932 10.674 1.00 56.66 88 ILE A O 1
ATOM 722 N N . THR A 1 89 ? 12.634 -7.222 9.371 1.00 57.09 89 THR A N 1
ATOM 723 C CA . THR A 1 89 ? 12.590 -8.690 9.378 1.00 57.09 89 THR A CA 1
ATOM 724 C C . THR A 1 89 ? 12.764 -9.306 10.772 1.00 57.09 89 THR A C 1
ATOM 726 O O . THR A 1 89 ? 12.337 -10.441 10.983 1.00 57.09 89 THR A O 1
ATOM 729 N N . VAL A 1 90 ? 13.342 -8.594 11.750 1.00 60.50 90 VAL A N 1
ATOM 730 C CA . VAL A 1 90 ? 13.485 -9.097 13.130 1.00 60.50 90 VAL A CA 1
ATOM 731 C C . VAL A 1 90 ? 12.178 -8.987 13.919 1.00 60.50 90 VAL A C 1
ATOM 733 O O . VAL A 1 90 ? 11.778 -9.960 14.556 1.00 60.50 90 VAL A O 1
ATOM 736 N N . GLU A 1 91 ? 11.487 -7.848 13.863 1.00 64.75 91 GLU A N 1
ATOM 737 C CA . GLU A 1 91 ? 10.232 -7.639 14.607 1.00 64.75 91 GLU A CA 1
ATOM 738 C C . GLU A 1 91 ? 9.060 -8.431 14.000 1.00 64.75 91 GLU A C 1
ATOM 740 O O . GLU A 1 91 ? 8.186 -8.941 14.706 1.00 64.75 91 GLU A O 1
ATOM 745 N N . CYS A 1 92 ? 9.088 -8.599 12.679 1.00 68.62 92 CYS A N 1
ATOM 746 C CA . CYS A 1 92 ? 8.077 -9.308 11.905 1.00 68.62 92 CYS A CA 1
ATOM 747 C C . CYS A 1 92 ? 8.498 -10.732 11.520 1.00 68.62 92 CYS A C 1
ATOM 749 O O . CYS A 1 92 ? 7.926 -11.320 10.610 1.00 68.62 92 CYS A O 1
ATOM 751 N N . ARG A 1 93 ? 9.475 -11.331 12.218 1.00 67.94 93 ARG A N 1
ATOM 752 C CA . ARG A 1 93 ? 10.012 -12.663 11.877 1.00 67.94 93 ARG A CA 1
ATOM 753 C C . ARG A 1 93 ? 8.937 -13.754 11.768 1.00 67.94 93 ARG A C 1
ATOM 755 O O . ARG A 1 93 ? 9.095 -14.703 11.016 1.00 67.94 93 ARG A O 1
ATOM 762 N N . TRP A 1 94 ? 7.829 -13.623 12.492 1.00 70.38 94 TRP A N 1
ATOM 763 C CA . TRP A 1 94 ? 6.700 -14.555 12.427 1.00 70.38 94 TRP A CA 1
ATOM 764 C C . TRP A 1 94 ? 5.956 -14.530 11.072 1.00 70.38 94 TRP A C 1
ATOM 766 O O . TRP A 1 94 ? 5.379 -15.553 10.697 1.00 70.38 94 TRP A O 1
ATOM 776 N N . LEU A 1 95 ? 6.046 -13.437 10.298 1.00 67.88 95 LEU A N 1
ATOM 777 C CA . LEU A 1 95 ? 5.570 -13.359 8.907 1.00 67.88 95 LEU A CA 1
ATOM 778 C C . LEU A 1 95 ? 6.424 -14.215 7.951 1.00 67.88 95 LEU A C 1
ATOM 780 O O . LEU A 1 95 ? 5.912 -14.690 6.941 1.00 67.88 95 LEU A O 1
ATOM 784 N N . GLN A 1 96 ? 7.668 -14.563 8.329 1.00 59.75 96 GLN A N 1
ATOM 785 C CA . GLN A 1 96 ? 8.544 -15.435 7.526 1.00 59.75 96 GLN A CA 1
ATOM 786 C C . GLN A 1 96 ? 7.982 -16.837 7.263 1.00 59.75 96 GLN A C 1
ATOM 788 O O . GLN A 1 96 ? 8.419 -17.525 6.350 1.00 59.75 96 GLN A O 1
ATOM 793 N N . SER A 1 97 ? 7.005 -17.267 8.062 1.00 57.53 97 SER A N 1
ATOM 794 C CA . SER A 1 97 ? 6.346 -18.565 7.897 1.00 57.53 97 SER A CA 1
ATOM 795 C C . SER A 1 97 ? 5.309 -18.610 6.769 1.00 57.53 97 SER A C 1
ATOM 797 O O . SER A 1 97 ? 4.798 -19.692 6.494 1.00 57.53 97 SER A O 1
ATOM 799 N N . LYS A 1 98 ? 4.965 -17.463 6.161 1.00 59.41 98 LYS A N 1
ATOM 800 C CA . LYS A 1 98 ? 3.839 -17.341 5.225 1.00 59.41 98 LYS A CA 1
ATOM 801 C C . LYS A 1 98 ? 4.249 -16.982 3.789 1.00 59.41 98 LYS A C 1
ATOM 803 O O . LYS A 1 98 ? 3.735 -17.581 2.856 1.00 59.41 98 LYS A O 1
ATOM 808 N N . GLY A 1 99 ? 5.174 -16.045 3.602 1.00 54.59 99 GLY A N 1
ATOM 809 C CA . GLY A 1 99 ? 5.727 -15.721 2.280 1.00 54.59 99 GLY A CA 1
ATOM 810 C C . GLY A 1 99 ? 6.911 -16.620 1.928 1.00 54.59 99 GLY A C 1
ATOM 811 O O . GLY A 1 99 ? 7.767 -16.859 2.770 1.00 54.59 99 GLY A O 1
ATOM 812 N N . GLU A 1 100 ? 7.014 -17.105 0.693 1.00 57.47 100 GLU A N 1
ATOM 813 C CA . GLU A 1 100 ? 8.260 -17.712 0.186 1.00 57.47 100 GLU A CA 1
ATOM 814 C C . GLU A 1 100 ? 9.280 -16.628 -0.231 1.00 57.47 100 GLU A C 1
ATOM 816 O O . GLU A 1 100 ? 10.467 -16.910 -0.417 1.00 57.47 100 GLU A O 1
ATOM 821 N N . ASN A 1 101 ? 8.829 -15.368 -0.340 1.00 66.50 101 ASN A N 1
ATOM 822 C CA . ASN A 1 101 ? 9.595 -14.232 -0.838 1.00 66.50 101 ASN A CA 1
ATOM 823 C C . ASN A 1 101 ? 9.796 -13.146 0.242 1.00 66.50 101 ASN A C 1
ATOM 825 O O . ASN A 1 101 ? 8.821 -12.591 0.747 1.00 66.50 101 ASN A O 1
ATOM 829 N N . PRO A 1 102 ? 11.048 -12.747 0.545 1.00 64.12 102 PRO A N 1
ATOM 830 C CA . PRO A 1 102 ? 11.354 -11.640 1.455 1.00 64.12 102 PRO A CA 1
ATOM 831 C C . PRO A 1 102 ? 10.677 -10.297 1.142 1.00 64.12 102 PRO A C 1
ATOM 833 O O . PRO A 1 102 ? 10.612 -9.438 2.022 1.00 64.12 102 PRO A O 1
ATOM 836 N N . ARG A 1 103 ? 10.200 -10.102 -0.096 1.00 67.12 103 ARG A N 1
ATOM 837 C CA . ARG A 1 103 ? 9.447 -8.911 -0.517 1.00 67.12 103 ARG A CA 1
ATOM 838 C C . ARG A 1 103 ? 8.123 -8.772 0.224 1.00 67.12 103 ARG A C 1
ATOM 840 O O . ARG A 1 103 ? 7.836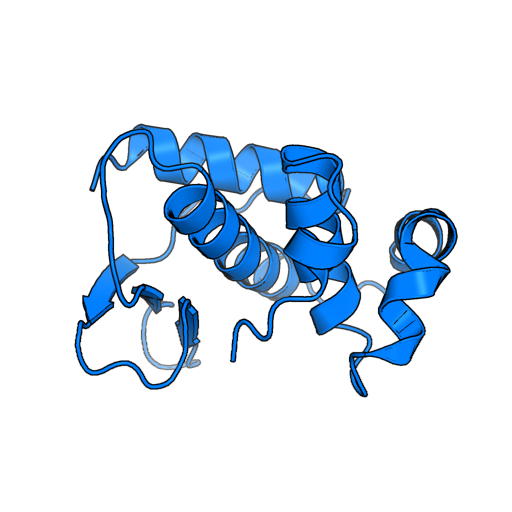 -7.684 0.717 1.00 67.12 103 ARG A O 1
ATOM 847 N N . ASP A 1 104 ? 7.400 -9.875 0.378 1.00 72.62 104 ASP A N 1
ATOM 848 C CA . ASP A 1 104 ? 6.038 -9.868 0.912 1.00 72.62 104 ASP A CA 1
ATOM 849 C C . ASP A 1 104 ? 6.032 -9.591 2.420 1.00 72.62 104 ASP A C 1
ATOM 851 O O . ASP A 1 104 ? 5.135 -8.933 2.931 1.00 72.62 104 ASP A O 1
ATOM 855 N N . TYR A 1 105 ? 7.095 -9.957 3.148 1.00 75.06 105 TYR A N 1
ATOM 856 C CA . TYR A 1 105 ? 7.189 -9.646 4.583 1.00 75.06 105 TYR A CA 1
ATOM 857 C C . TYR A 1 105 ? 7.273 -8.150 4.867 1.00 75.06 105 TYR A C 1
ATOM 859 O O . TYR A 1 105 ? 6.856 -7.685 5.927 1.00 75.06 105 TYR A O 1
ATOM 867 N N . MET A 1 106 ? 7.892 -7.397 3.960 1.00 76.56 106 MET A N 1
ATOM 868 C CA . MET A 1 106 ? 8.060 -5.962 4.126 1.00 76.56 106 MET A CA 1
ATOM 869 C C . MET A 1 106 ? 6.722 -5.250 3.915 1.00 76.56 106 MET A C 1
ATOM 871 O O . MET A 1 106 ? 6.335 -4.448 4.766 1.00 76.56 106 MET A O 1
ATOM 875 N N . SER A 1 107 ? 5.960 -5.599 2.879 1.00 80.56 107 SER A N 1
ATOM 876 C CA . SER A 1 107 ? 4.607 -5.068 2.703 1.00 80.56 107 SER A CA 1
ATOM 877 C C . SER A 1 107 ? 3.651 -5.540 3.811 1.00 80.56 107 SER A C 1
ATOM 879 O O . SER A 1 107 ? 2.964 -4.712 4.407 1.00 80.56 107 SER A O 1
ATOM 881 N N . GLU A 1 108 ? 3.683 -6.810 4.224 1.00 81.81 108 GLU A N 1
ATOM 882 C CA . GLU A 1 108 ? 2.902 -7.319 5.368 1.00 81.81 108 GLU A CA 1
ATOM 883 C C . GLU A 1 108 ? 3.256 -6.608 6.695 1.00 81.81 108 GLU A C 1
ATOM 885 O O . GLU A 1 108 ? 2.383 -6.360 7.532 1.00 81.81 108 GLU A O 1
ATOM 890 N N . SER A 1 109 ? 4.518 -6.202 6.891 1.00 80.12 109 SER A N 1
ATOM 891 C CA . SER A 1 109 ? 4.932 -5.460 8.093 1.00 80.12 109 SER A CA 1
ATOM 892 C C . SER A 1 109 ? 4.263 -4.087 8.210 1.00 80.12 109 SER A C 1
ATOM 894 O O . SER A 1 109 ? 3.952 -3.651 9.321 1.00 80.12 109 SER A O 1
ATOM 896 N N . SER A 1 110 ? 3.991 -3.425 7.080 1.00 79.62 110 SER A N 1
ATOM 897 C CA . SER A 1 110 ? 3.288 -2.139 7.056 1.00 79.62 110 SER A CA 1
ATOM 898 C C . SER A 1 110 ? 1.834 -2.284 7.513 1.00 79.62 110 SER A C 1
ATOM 900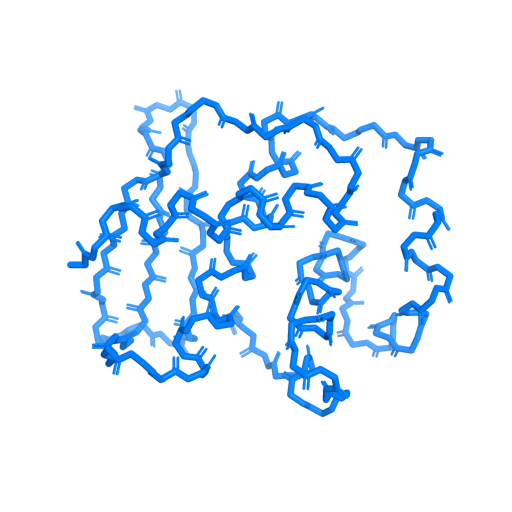 O O . SER A 1 110 ? 1.358 -1.480 8.315 1.00 79.62 110 SER A O 1
ATOM 902 N N . VAL A 1 111 ? 1.181 -3.386 7.138 1.00 84.12 111 VAL A N 1
ATOM 903 C CA . VAL A 1 111 ? -0.158 -3.743 7.619 1.00 84.12 111 VAL A CA 1
ATOM 904 C C . VAL A 1 111 ? -0.146 -4.042 9.117 1.00 84.12 111 VAL A C 1
ATOM 906 O O . VAL A 1 111 ? -0.989 -3.531 9.858 1.00 84.12 111 VAL A O 1
ATOM 909 N N . PHE A 1 112 ? 0.822 -4.826 9.600 1.00 84.19 112 PHE A N 1
ATOM 910 C CA . PHE A 1 112 ? 0.925 -5.126 11.030 1.00 84.19 112 PHE A CA 1
ATOM 911 C C . PHE A 1 112 ? 1.161 -3.864 11.866 1.00 84.19 112 PHE A C 1
ATOM 913 O O . PHE A 1 112 ? 0.527 -3.681 12.902 1.00 84.19 112 PHE A O 1
ATOM 920 N N . LYS A 1 113 ? 2.042 -2.962 11.424 1.00 83.88 113 LYS A N 1
ATOM 921 C CA . LYS A 1 113 ? 2.290 -1.696 12.127 1.00 83.88 113 LYS A CA 1
AT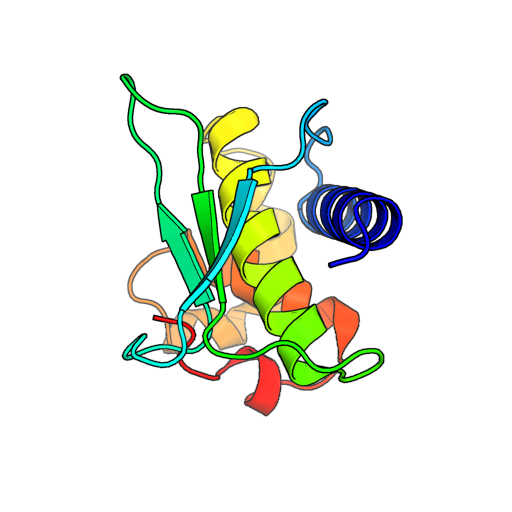OM 922 C C . LYS A 1 113 ? 1.070 -0.778 12.135 1.00 83.88 113 LYS A C 1
ATOM 924 O O . LYS A 1 113 ? 0.938 0.018 13.064 1.00 83.88 113 LYS A O 1
ATOM 929 N N . MET A 1 114 ? 0.210 -0.875 11.125 1.00 82.50 114 MET A N 1
ATOM 930 C CA . MET A 1 114 ? -0.997 -0.062 11.010 1.00 82.50 114 MET A CA 1
ATOM 931 C C . MET A 1 114 ? -2.115 -0.597 11.907 1.00 82.50 114 MET A C 1
ATOM 933 O O . MET A 1 114 ? -2.810 0.173 12.564 1.00 82.50 114 MET A O 1
ATOM 937 N N . THR A 1 115 ? -2.284 -1.918 11.938 1.00 83.94 115 THR A N 1
ATOM 938 C CA . THR A 1 115 ? -3.436 -2.578 12.571 1.00 83.94 115 THR A CA 1
ATOM 939 C C . THR A 1 115 ? -3.144 -3.114 13.971 1.00 83.94 115 THR A C 1
ATOM 941 O O . THR A 1 115 ? -4.055 -3.247 14.784 1.00 83.94 115 THR A O 1
ATOM 944 N N . GLY A 1 116 ? -1.885 -3.443 14.267 1.00 82.50 116 GLY A N 1
ATOM 945 C CA . GLY A 1 116 ? -1.487 -4.190 15.460 1.00 82.50 116 GLY A CA 1
ATOM 946 C C . GLY A 1 116 ? -1.923 -5.662 15.454 1.00 82.50 116 GLY A C 1
ATOM 947 O O . GLY A 1 116 ? -1.702 -6.354 16.450 1.00 82.50 116 GLY A O 1
ATOM 948 N N . ASP A 1 117 ? -2.519 -6.154 14.362 1.00 83.44 117 ASP A N 1
ATOM 949 C CA . ASP A 1 117 ? -3.121 -7.485 14.272 1.00 83.44 117 ASP A CA 1
ATOM 950 C C . ASP A 1 117 ? -2.281 -8.420 13.388 1.00 83.44 117 ASP A C 1
ATOM 952 O O . ASP A 1 117 ? -2.013 -8.162 12.211 1.00 83.44 117 ASP A O 1
ATOM 956 N N . LYS A 1 118 ? -1.841 -9.528 13.992 1.00 80.31 118 LYS A N 1
ATOM 957 C CA . LYS A 1 118 ? -0.994 -10.524 13.333 1.00 80.31 118 LYS A CA 1
ATOM 958 C C . LYS A 1 118 ? -1.746 -11.371 12.321 1.00 80.31 118 LYS A C 1
ATOM 960 O O . LYS A 1 118 ? -1.180 -11.698 11.285 1.00 80.31 118 LYS A O 1
ATOM 965 N N . GLU A 1 119 ? -2.979 -11.754 12.627 1.00 80.88 119 GLU A N 1
ATOM 966 C CA . GLU A 1 119 ? -3.781 -12.577 11.721 1.00 80.88 119 GLU A CA 1
ATOM 967 C C . GLU A 1 119 ? -4.227 -11.738 10.528 1.00 80.88 119 GLU A C 1
ATOM 969 O O . GLU A 1 119 ? -4.189 -12.205 9.394 1.00 80.88 119 GLU A O 1
ATOM 974 N N . PHE A 1 120 ? -4.510 -10.458 10.770 1.00 81.62 120 PHE A N 1
ATOM 975 C CA . PHE A 1 120 ? -4.817 -9.505 9.716 1.00 81.62 120 PHE A CA 1
ATOM 976 C C . PHE A 1 120 ? -3.644 -9.304 8.748 1.00 81.62 120 PHE A C 1
ATOM 978 O O . PHE A 1 120 ? -3.805 -9.428 7.539 1.00 81.62 120 PHE A O 1
ATOM 985 N N . ALA A 1 121 ? -2.429 -9.083 9.258 1.00 79.25 121 ALA A N 1
ATOM 986 C CA . ALA A 1 121 ? -1.236 -8.976 8.413 1.00 79.25 121 ALA A CA 1
ATOM 987 C C . ALA A 1 121 ? -0.910 -10.275 7.647 1.00 79.25 121 ALA A C 1
ATOM 989 O O . ALA A 1 121 ? -0.217 -10.227 6.634 1.00 79.25 121 ALA A O 1
ATOM 990 N N . ARG A 1 122 ? -1.430 -11.424 8.106 1.00 75.69 122 ARG A N 1
ATOM 991 C CA . ARG A 1 122 ? -1.308 -12.737 7.458 1.00 75.69 122 ARG A CA 1
ATOM 992 C C . ARG A 1 122 ? -2.416 -13.029 6.455 1.00 75.69 122 ARG A C 1
ATOM 994 O O . ARG A 1 122 ? -2.429 -14.138 5.935 1.00 75.69 122 ARG A O 1
ATOM 1001 N N . LEU A 1 123 ? -3.301 -12.099 6.116 1.00 74.00 123 LEU A N 1
ATOM 1002 C CA . LEU A 1 123 ? -4.217 -12.310 4.991 1.00 74.00 123 LEU A CA 1
ATOM 1003 C C . LEU A 1 123 ? -3.435 -12.454 3.681 1.00 74.00 123 LEU A C 1
ATOM 1005 O O . LEU A 1 123 ? -2.359 -11.880 3.530 1.00 74.00 123 LEU A O 1
ATOM 1009 N N . GLU A 1 124 ? -3.888 -13.317 2.774 1.00 65.94 124 GLU A N 1
ATOM 1010 C CA . GLU A 1 124 ? -3.319 -13.394 1.425 1.00 65.94 124 GLU A CA 1
ATOM 1011 C C . GLU A 1 124 ? -3.789 -12.177 0.633 1.00 65.94 124 GLU A C 1
ATOM 1013 O O . GLU A 1 124 ? -4.984 -11.962 0.439 1.00 65.94 124 GLU A O 1
ATOM 1018 N N . TRP A 1 125 ? -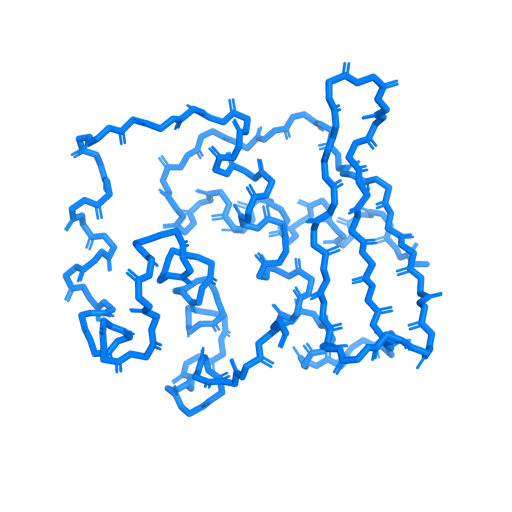2.824 -11.338 0.260 1.00 69.69 125 TRP A N 1
ATOM 1019 C CA . TRP A 1 125 ? -3.072 -10.086 -0.447 1.00 69.69 125 TRP A CA 1
ATOM 1020 C C . TRP A 1 125 ? -3.025 -10.270 -1.975 1.00 69.69 125 TRP A C 1
ATOM 1022 O O . TRP A 1 125 ? -3.571 -9.420 -2.673 1.00 69.69 125 TRP A O 1
ATOM 1032 N N . LEU A 1 126 ? -2.468 -11.401 -2.453 1.00 61.00 126 LEU A N 1
ATOM 1033 C CA . LEU A 1 126 ? -2.274 -11.820 -3.855 1.00 61.00 126 LEU A CA 1
ATOM 1034 C C . LEU A 1 126 ? -3.212 -12.947 -4.296 1.00 61.00 126 LEU A C 1
ATOM 1036 O O . LEU A 1 126 ? -3.686 -13.696 -3.416 1.00 61.00 126 LEU A O 1
#

pLDDT: mean 82.24, std 12.92, range [50.81, 95.88]

Sequence (126 aa):
MNLELARELMVYAANVLKYECPEDVPEIRIEPDLECHGLFRWSIFRPPVISLRDWREGNLEDQATLVHELAHWVQYESGFGTNEIGAITVECRWLQSKGENPRDYMSESSVFKMTGDKEFARLEWL

Organism: NCBI:txid300193

Radius of gyration: 13.51 Å; chains: 1; bounding box: 36×32×36 Å